Protein AF-A0A0M3JYK1-F1 (afdb_monomer_lite)

Structure (mmCIF, N/CA/C/O backbone):
data_AF-A0A0M3JYK1-F1
#
_entry.id   AF-A0A0M3JYK1-F1
#
loop_
_atom_site.group_PDB
_atom_site.id
_atom_site.type_symbol
_atom_site.label_atom_id
_atom_site.label_alt_id
_atom_site.label_comp_id
_atom_site.label_asym_id
_atom_site.label_entity_id
_atom_site.label_seq_id
_atom_site.pdbx_PDB_ins_code
_atom_site.Cartn_x
_atom_site.Cartn_y
_atom_site.Cartn_z
_atom_site.occupancy
_atom_site.B_iso_or_equiv
_atom_site.auth_seq_id
_atom_site.auth_comp_id
_atom_site.auth_asym_id
_atom_site.auth_atom_id
_atom_site.pdbx_PDB_model_num
ATOM 1 N N . MET A 1 1 ? -0.630 -20.625 -9.004 1.00 34.38 1 MET A N 1
ATOM 2 C CA . MET A 1 1 ? 0.146 -19.934 -7.955 1.00 34.38 1 MET A CA 1
ATOM 3 C C . MET A 1 1 ? 0.781 -18.735 -8.624 1.00 34.38 1 MET A C 1
ATOM 5 O O . MET A 1 1 ? 1.667 -18.933 -9.446 1.00 34.38 1 MET A O 1
ATOM 9 N N . GLU A 1 2 ? 0.257 -17.533 -8.390 1.00 36.56 2 GLU A N 1
ATOM 10 C CA . GLU A 1 2 ? 0.902 -16.309 -8.872 1.00 36.56 2 GLU A CA 1
ATOM 11 C C . GLU A 1 2 ? 2.259 -16.196 -8.178 1.00 36.56 2 GLU A C 1
ATOM 13 O O . GLU A 1 2 ? 2.347 -16.191 -6.949 1.00 36.56 2 GLU A O 1
ATOM 18 N N . LYS A 1 3 ? 3.332 -16.208 -8.973 1.00 37.03 3 LYS A N 1
ATOM 19 C CA . LYS A 1 3 ? 4.669 -15.880 -8.491 1.00 37.03 3 LYS A CA 1
ATOM 20 C C . LYS A 1 3 ? 4.604 -14.430 -8.027 1.00 37.03 3 LYS A C 1
ATOM 22 O O . LYS A 1 3 ? 4.491 -13.536 -8.859 1.00 37.03 3 LYS A O 1
ATOM 27 N N . ILE A 1 4 ? 4.671 -14.204 -6.719 1.00 50.03 4 ILE A N 1
ATOM 28 C CA . ILE A 1 4 ? 5.009 -12.884 -6.194 1.00 50.03 4 ILE A CA 1
ATOM 29 C C . ILE A 1 4 ? 6.434 -12.642 -6.682 1.00 50.03 4 ILE A C 1
ATOM 31 O O . ILE A 1 4 ? 7.362 -13.317 -6.241 1.00 50.03 4 ILE A O 1
ATOM 35 N N . GLN A 1 5 ? 6.577 -11.781 -7.683 1.00 49.81 5 GLN A N 1
ATOM 36 C CA . GLN A 1 5 ? 7.872 -11.353 -8.176 1.00 49.81 5 GLN A CA 1
ATOM 37 C C . GLN A 1 5 ? 8.538 -10.625 -7.006 1.00 49.81 5 GLN A C 1
ATOM 39 O O . GLN A 1 5 ? 8.080 -9.564 -6.578 1.00 4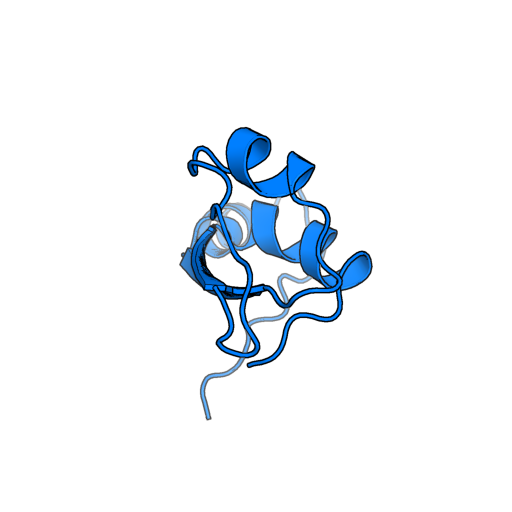9.81 5 GLN A O 1
ATOM 44 N N . GLU A 1 6 ? 9.534 -11.259 -6.391 1.00 54.97 6 GLU A N 1
ATOM 45 C CA . GLU A 1 6 ? 10.400 -10.568 -5.447 1.00 54.97 6 GLU A CA 1
ATOM 46 C C . GLU A 1 6 ? 11.145 -9.522 -6.272 1.00 54.97 6 GLU A C 1
ATOM 48 O O . GLU A 1 6 ? 11.970 -9.870 -7.108 1.00 54.97 6 GLU A O 1
ATOM 53 N N . VAL A 1 7 ? 10.742 -8.256 -6.130 1.00 55.44 7 VAL A N 1
ATOM 54 C CA . VAL A 1 7 ? 11.434 -7.117 -6.743 1.00 55.44 7 VAL A CA 1
ATOM 55 C C . VAL A 1 7 ? 12.809 -7.069 -6.093 1.00 55.44 7 VAL A C 1
ATOM 57 O O . VAL A 1 7 ? 12.943 -6.647 -4.939 1.00 55.44 7 VAL A O 1
ATOM 60 N N . ASP A 1 8 ? 13.798 -7.621 -6.784 1.00 59.06 8 ASP A N 1
ATOM 61 C CA . ASP A 1 8 ? 15.127 -7.869 -6.246 1.00 59.06 8 ASP A CA 1
ATOM 62 C C . ASP A 1 8 ? 15.993 -6.613 -6.405 1.00 59.06 8 ASP A C 1
ATOM 64 O O . ASP A 1 8 ? 16.770 -6.460 -7.333 1.00 59.06 8 ASP A O 1
ATOM 68 N N . GLN A 1 9 ? 15.823 -5.696 -5.450 1.00 63.84 9 GLN A N 1
ATOM 69 C CA . GLN A 1 9 ? 16.829 -4.772 -4.903 1.00 63.84 9 GLN A CA 1
ATOM 70 C C . GLN A 1 9 ? 17.630 -3.832 -5.831 1.00 63.84 9 GLN A C 1
ATOM 72 O O . GLN A 1 9 ? 18.472 -3.096 -5.307 1.00 63.84 9 GLN A O 1
ATOM 77 N N . ASN A 1 10 ? 17.399 -3.752 -7.144 1.00 71.94 10 ASN A N 1
ATOM 78 C CA . ASN A 1 10 ? 18.131 -2.806 -7.988 1.00 71.94 10 ASN A CA 1
ATOM 79 C C . ASN A 1 10 ? 17.338 -1.517 -8.239 1.00 71.94 10 ASN A C 1
ATOM 81 O O . ASN A 1 10 ? 16.538 -1.411 -9.161 1.00 71.94 10 ASN A O 1
ATOM 85 N N . TYR A 1 11 ? 17.629 -0.486 -7.441 1.00 76.19 11 TYR A N 1
ATOM 86 C CA . TYR A 1 11 ? 16.993 0.836 -7.544 1.00 76.19 11 TYR A CA 1
ATOM 87 C C . TYR A 1 11 ? 17.077 1.473 -8.945 1.00 76.19 11 TYR A C 1
ATOM 89 O O . TYR A 1 11 ? 16.250 2.318 -9.276 1.00 76.19 11 TYR A O 1
ATOM 97 N N . TYR A 1 12 ? 18.074 1.102 -9.754 1.00 85.19 12 TYR A N 1
ATOM 98 C CA . TYR A 1 12 ? 18.285 1.662 -11.091 1.00 85.19 12 TYR A CA 1
ATOM 99 C C . TYR A 1 12 ? 17.780 0.768 -12.224 1.00 85.19 12 TYR A C 1
ATOM 101 O O . TYR A 1 12 ? 17.880 1.163 -13.387 1.00 85.19 12 TYR A O 1
ATOM 109 N N . ASP A 1 13 ? 17.262 -0.419 -11.914 1.00 88.12 13 ASP A N 1
ATOM 110 C CA . ASP A 1 13 ? 16.671 -1.286 -12.922 1.00 88.12 13 ASP A CA 1
ATOM 111 C C . ASP A 1 13 ? 15.276 -0.764 -13.294 1.00 88.12 13 ASP A C 1
ATOM 113 O O . ASP A 1 13 ? 14.387 -0.607 -12.453 1.00 88.12 13 ASP A O 1
ATOM 117 N N . LEU A 1 14 ? 15.099 -0.433 -14.573 1.00 88.25 14 LEU A N 1
ATOM 118 C CA . LEU A 1 14 ? 13.845 0.120 -15.074 1.00 88.25 14 LEU A CA 1
ATOM 119 C C . LEU A 1 14 ? 12.722 -0.916 -15.045 1.00 88.25 14 LEU A C 1
ATOM 121 O O . LEU A 1 14 ? 11.574 -0.534 -14.813 1.00 88.25 14 LEU A O 1
ATOM 125 N N . ASP A 1 15 ? 13.034 -2.197 -15.238 1.00 88.00 15 ASP A N 1
ATOM 126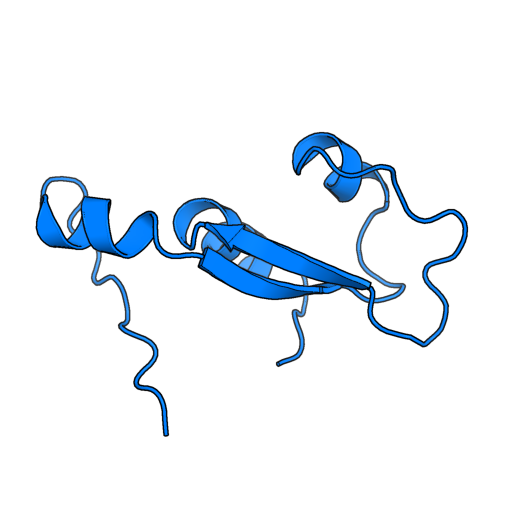 C CA . ASP A 1 15 ? 12.044 -3.266 -15.185 1.00 88.00 15 ASP A CA 1
ATOM 127 C C . ASP A 1 15 ? 11.549 -3.455 -13.745 1.00 88.00 15 ASP A C 1
ATOM 129 O O . ASP A 1 15 ? 10.343 -3.594 -13.533 1.00 88.00 15 ASP A O 1
ATOM 133 N N . ASP A 1 16 ? 12.431 -3.338 -12.745 1.00 83.75 16 ASP A N 1
ATOM 134 C CA . ASP A 1 16 ? 12.045 -3.358 -11.326 1.00 83.75 16 ASP A CA 1
ATOM 135 C C . ASP A 1 16 ? 11.223 -2.126 -10.935 1.00 83.75 16 ASP A C 1
ATOM 137 O O . ASP A 1 16 ? 10.218 -2.242 -10.224 1.00 83.75 16 ASP A O 1
ATOM 141 N N . ILE A 1 17 ? 11.598 -0.937 -11.426 1.00 84.88 17 ILE A N 1
ATOM 142 C CA . ILE A 1 17 ? 10.817 0.288 -11.211 1.00 84.88 17 ILE A CA 1
ATOM 143 C C . ILE A 1 17 ? 9.415 0.111 -11.792 1.00 84.88 17 ILE A C 1
ATOM 145 O O . ILE A 1 17 ? 8.434 0.378 -11.096 1.00 84.88 17 ILE A O 1
ATOM 149 N N . ILE A 1 18 ? 9.297 -0.373 -13.030 1.00 87.88 18 ILE A N 1
ATOM 150 C CA . ILE A 1 18 ? 8.003 -0.606 -13.678 1.00 87.88 18 ILE A CA 1
ATOM 151 C C . ILE A 1 18 ? 7.214 -1.669 -12.907 1.00 87.88 18 ILE A C 1
ATOM 153 O O . ILE A 1 18 ? 6.053 -1.431 -12.570 1.00 87.88 18 ILE A O 1
ATOM 157 N N . ALA A 1 19 ? 7.830 -2.795 -12.544 1.00 85.75 19 ALA A N 1
ATOM 158 C CA . ALA A 1 19 ? 7.183 -3.844 -11.762 1.00 85.75 19 ALA A CA 1
ATOM 159 C C . ALA A 1 19 ? 6.654 -3.313 -10.418 1.00 85.75 19 ALA A C 1
ATOM 161 O O . ALA A 1 19 ? 5.533 -3.650 -10.027 1.00 85.75 19 ALA A O 1
ATOM 162 N N . SER A 1 20 ? 7.393 -2.411 -9.758 1.00 84.31 20 SER A N 1
ATOM 163 C CA . SER A 1 20 ? 7.003 -1.786 -8.486 1.00 84.31 20 SER A CA 1
ATOM 164 C C . SER A 1 20 ? 5.746 -0.906 -8.577 1.00 84.31 20 SER A C 1
ATOM 166 O O . SER A 1 20 ? 5.100 -0.648 -7.556 1.00 84.31 20 SER A O 1
ATOM 168 N N . THR A 1 21 ? 5.364 -0.474 -9.785 1.00 86.44 21 THR A N 1
ATOM 169 C CA . THR A 1 21 ? 4.121 0.279 -10.022 1.00 86.44 21 THR A CA 1
ATOM 170 C C . THR A 1 21 ? 2.879 -0.607 -10.092 1.00 86.44 21 THR A C 1
ATOM 172 O O . THR A 1 21 ? 1.765 -0.092 -10.007 1.00 86.44 21 THR A O 1
ATOM 175 N N . SER A 1 22 ? 3.044 -1.929 -10.203 1.00 88.06 22 SER A N 1
ATOM 176 C CA . SER A 1 22 ? 1.924 -2.871 -10.251 1.00 88.06 22 SER A CA 1
ATOM 177 C C . SER A 1 22 ? 1.114 -2.816 -8.958 1.00 88.06 22 SER A C 1
ATOM 179 O O . SER A 1 22 ? 1.674 -2.852 -7.859 1.00 88.06 22 SER A O 1
ATOM 181 N N . ASN A 1 23 ? -0.210 -2.752 -9.086 1.00 89.19 23 ASN A N 1
ATOM 182 C CA . ASN A 1 23 ? -1.103 -2.747 -7.935 1.00 89.19 23 ASN A CA 1
ATOM 183 C C . ASN A 1 23 ? -1.230 -4.148 -7.335 1.00 89.19 23 ASN A C 1
ATOM 185 O O . ASN A 1 23 ? -1.410 -5.132 -8.051 1.00 89.19 23 ASN A O 1
ATOM 189 N N . ILE A 1 24 ? -1.198 -4.215 -6.007 1.00 86.44 24 ILE A N 1
ATOM 190 C CA . ILE A 1 24 ? -1.497 -5.414 -5.233 1.00 86.44 24 ILE A CA 1
ATOM 191 C C . ILE A 1 24 ? -2.624 -5.140 -4.241 1.00 86.44 24 ILE A C 1
ATOM 193 O O . ILE A 1 24 ? -2.772 -4.030 -3.722 1.00 86.44 24 ILE A O 1
ATOM 197 N N . GLN A 1 25 ? -3.418 -6.171 -3.962 1.00 87.00 25 GLN A N 1
ATOM 198 C CA . GLN A 1 25 ? -4.457 -6.100 -2.943 1.00 87.00 25 GLN A CA 1
ATOM 199 C C . GLN A 1 25 ? -3.833 -6.250 -1.549 1.00 87.00 25 GLN A C 1
ATOM 201 O O . GLN A 1 25 ? -3.098 -7.197 -1.276 1.00 87.00 25 GLN A O 1
ATOM 206 N N . MET A 1 26 ? -4.154 -5.323 -0.651 1.00 85.06 26 MET A N 1
ATOM 207 C CA . MET A 1 26 ? -3.763 -5.346 0.754 1.00 85.06 26 MET A CA 1
ATOM 208 C C . MET A 1 26 ? -4.986 -5.369 1.660 1.00 85.06 26 MET A C 1
ATOM 210 O O . MET A 1 26 ? -5.929 -4.606 1.458 1.00 85.06 26 MET A O 1
ATOM 214 N N . SER A 1 27 ? -4.929 -6.197 2.703 1.00 85.12 27 SER A N 1
ATOM 215 C CA . SER A 1 27 ? -5.959 -6.288 3.738 1.00 85.12 27 SER A CA 1
ATOM 216 C C . SER A 1 27 ? -5.454 -5.718 5.065 1.00 85.12 27 SER A C 1
ATOM 218 O O . SER A 1 27 ? -4.503 -6.235 5.654 1.00 85.12 27 SER A O 1
ATOM 220 N N . PHE A 1 28 ? -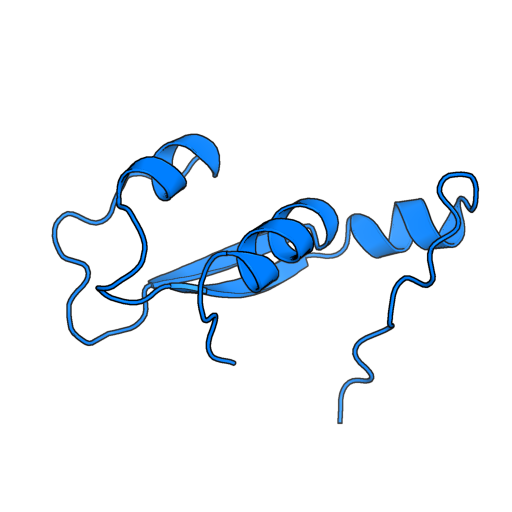6.129 -4.692 5.573 1.00 82.75 28 PHE A N 1
ATOM 221 C CA .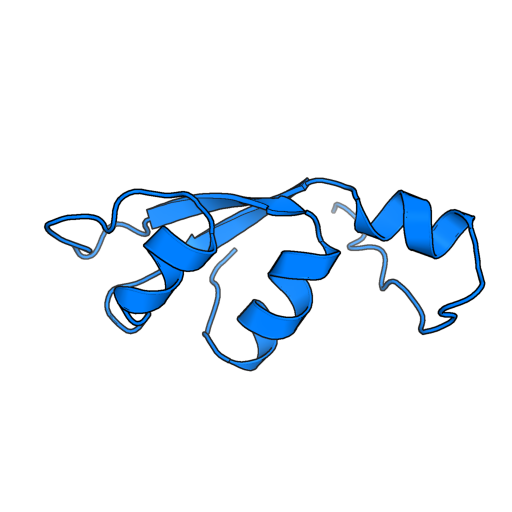 PHE A 1 28 ? -5.898 -4.110 6.894 1.00 82.75 28 PHE A CA 1
ATOM 222 C C . PHE A 1 28 ? -6.892 -4.653 7.918 1.00 82.75 28 PHE A C 1
ATOM 224 O O . PHE A 1 28 ? -8.042 -4.955 7.595 1.00 82.75 28 PHE A O 1
ATOM 231 N N . ASN A 1 29 ? -6.459 -4.768 9.171 1.00 79.81 29 ASN A N 1
ATOM 232 C CA . ASN A 1 29 ? -7.270 -5.289 10.270 1.00 79.81 29 ASN A CA 1
ATOM 233 C C . ASN A 1 29 ? -7.384 -4.253 11.399 1.00 79.81 29 ASN A C 1
ATOM 235 O O . ASN A 1 29 ? -6.825 -3.161 11.323 1.00 79.81 29 ASN A O 1
ATOM 239 N N . ARG A 1 30 ? -8.106 -4.596 12.471 1.00 78.38 30 ARG A N 1
ATOM 240 C CA . ARG A 1 30 ? -8.337 -3.699 13.618 1.00 78.38 30 ARG A CA 1
ATOM 241 C C . ARG A 1 30 ? -7.064 -3.214 14.331 1.00 78.38 30 ARG A C 1
ATOM 243 O O . ARG A 1 30 ? -7.136 -2.267 15.103 1.00 78.38 30 ARG A O 1
ATOM 250 N N . HIS A 1 31 ? -5.926 -3.873 14.110 1.00 79.31 31 HIS A N 1
ATOM 251 C CA . HIS A 1 31 ? -4.626 -3.513 14.678 1.00 79.31 31 HIS A CA 1
ATOM 252 C C . HIS A 1 31 ? -3.843 -2.528 13.794 1.00 79.31 31 HIS A C 1
ATOM 254 O O . HIS A 1 31 ? -2.807 -2.016 14.213 1.00 79.31 31 HIS A O 1
ATOM 260 N N . THR A 1 32 ? -4.321 -2.235 12.581 1.00 82.62 32 THR A N 1
ATOM 261 C CA . THR A 1 32 ? -3.756 -1.188 11.728 1.00 82.62 32 THR A CA 1
ATOM 262 C C . THR A 1 32 ? -4.146 0.194 12.261 1.00 82.62 32 THR A C 1
ATOM 264 O O . THR A 1 32 ? -5.315 0.453 12.546 1.00 82.62 32 THR A O 1
ATOM 267 N N . SER A 1 33 ? -3.172 1.105 12.366 1.00 85.00 33 SER A N 1
ATOM 268 C CA . SER A 1 33 ? -3.443 2.493 12.766 1.00 85.00 33 SER A CA 1
ATOM 269 C C . SER A 1 33 ? -4.371 3.179 11.763 1.00 85.00 33 SER A C 1
ATOM 271 O O . SER A 1 33 ? -4.125 3.135 10.559 1.00 85.00 33 SER A O 1
ATOM 273 N N . LYS A 1 34 ? -5.400 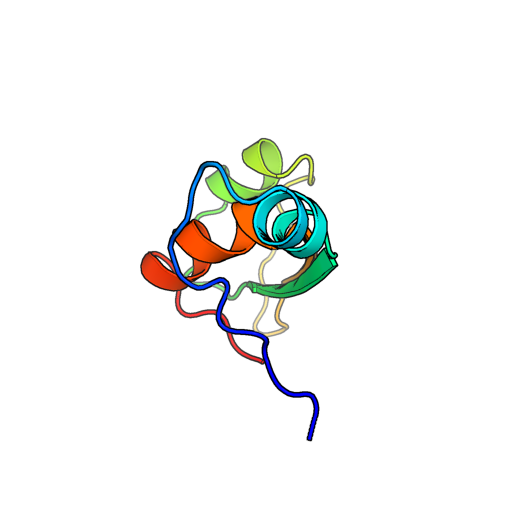3.882 12.255 1.00 83.94 34 LYS A N 1
ATOM 274 C CA . LYS A 1 34 ? -6.326 4.659 11.410 1.00 83.94 34 LYS A CA 1
ATOM 275 C C . LYS A 1 34 ? -5.648 5.816 10.671 1.00 83.94 34 LYS A C 1
ATOM 277 O O . LYS A 1 34 ? -6.168 6.288 9.665 1.00 83.94 34 LYS A O 1
ATOM 282 N N . GLU A 1 35 ? -4.486 6.249 11.143 1.00 86.38 35 GLU A N 1
ATOM 283 C CA . GLU A 1 35 ? -3.706 7.330 10.537 1.00 86.38 35 GLU A CA 1
ATOM 284 C C . GLU A 1 35 ? -3.107 6.935 9.183 1.00 86.38 35 GLU A C 1
ATOM 286 O O . GLU A 1 35 ? -2.749 7.812 8.401 1.00 86.38 35 GLU A O 1
ATOM 291 N N . ILE A 1 36 ? -3.028 5.633 8.868 1.00 84.94 36 ILE A N 1
ATOM 292 C CA . ILE A 1 36 ? -2.479 5.190 7.585 1.00 84.94 36 ILE A CA 1
ATOM 293 C C . ILE A 1 36 ? -3.431 5.463 6.421 1.00 84.94 36 ILE A C 1
ATOM 295 O O . ILE A 1 36 ? -2.977 5.774 5.328 1.00 84.94 36 ILE A O 1
ATOM 299 N N . PHE A 1 37 ? -4.748 5.391 6.627 1.00 85.88 37 PHE A N 1
ATOM 300 C CA . PHE A 1 37 ? -5.701 5.493 5.518 1.00 85.88 37 PHE A CA 1
ATOM 301 C C . PHE A 1 37 ? -5.637 6.851 4.808 1.00 85.88 37 PHE A C 1
ATOM 303 O O . PHE A 1 37 ? -5.519 6.837 3.583 1.00 85.88 37 PHE A O 1
ATOM 310 N N . PRO A 1 38 ? -5.596 8.003 5.512 1.00 86.88 38 PRO A N 1
ATOM 311 C CA . PRO A 1 38 ? -5.408 9.294 4.854 1.00 86.88 38 PRO A CA 1
ATOM 312 C C . PRO A 1 38 ? -4.087 9.398 4.084 1.00 86.88 38 PRO A C 1
ATOM 314 O O . PRO A 1 38 ? -4.064 9.990 3.010 1.00 86.88 38 PRO A O 1
ATOM 317 N N . LEU A 1 39 ? -3.005 8.789 4.591 1.00 85.62 39 LEU A N 1
ATOM 318 C CA . LEU A 1 39 ? -1.704 8.750 3.903 1.00 85.62 39 LEU A CA 1
ATOM 319 C C . LEU A 1 39 ? -1.757 7.932 2.607 1.00 85.62 39 LEU A C 1
ATOM 321 O O . LEU A 1 39 ? -0.999 8.192 1.679 1.00 85.62 39 LEU A O 1
ATOM 325 N N . LEU A 1 40 ? -2.677 6.971 2.539 1.00 86.69 40 LEU A N 1
ATOM 326 C CA . LEU A 1 40 ? -2.964 6.168 1.354 1.00 86.69 40 LEU A CA 1
ATOM 327 C C . LEU A 1 40 ? -4.023 6.810 0.441 1.00 86.69 40 LEU A C 1
ATOM 329 O O . LEU A 1 40 ? -4.422 6.199 -0.545 1.00 86.69 40 LEU A O 1
ATOM 333 N N . GLY A 1 41 ? -4.512 8.011 0.768 1.00 86.69 41 GLY A N 1
ATOM 334 C CA . GLY A 1 41 ? -5.579 8.685 0.023 1.00 86.69 41 GLY A CA 1
ATOM 335 C C . GLY A 1 41 ? -6.985 8.132 0.284 1.00 86.69 41 GLY A C 1
ATOM 336 O O . GLY A 1 41 ? -7.931 8.511 -0.403 1.00 86.69 41 GLY A O 1
ATOM 337 N N . TYR A 1 42 ? -7.152 7.264 1.285 1.00 84.00 42 TYR A N 1
ATOM 338 C CA . TYR A 1 42 ? -8.442 6.698 1.671 1.00 84.00 42 TYR A CA 1
ATOM 339 C C . TYR A 1 42 ? -9.011 7.406 2.902 1.00 84.00 42 TYR A C 1
ATOM 341 O O . TYR A 1 42 ? -8.305 7.740 3.856 1.00 84.00 42 TYR A O 1
ATOM 349 N N . LYS A 1 43 ? -10.336 7.583 2.941 1.00 82.56 43 LYS A N 1
ATOM 350 C CA . LYS A 1 43 ? -11.008 7.977 4.183 1.00 82.56 43 LYS A CA 1
ATOM 351 C C . LYS A 1 43 ? -10.820 6.852 5.203 1.00 82.56 43 LYS A C 1
ATOM 353 O O . LYS A 1 43 ? -11.111 5.696 4.900 1.00 82.56 43 LYS A O 1
ATOM 358 N N . ALA A 1 44 ? -10.359 7.188 6.408 1.00 77.94 44 ALA A N 1
ATOM 359 C CA . ALA A 1 44 ? -10.245 6.206 7.478 1.00 77.94 44 ALA A CA 1
ATOM 360 C C . ALA A 1 44 ? -11.620 5.564 7.747 1.00 77.94 44 ALA A C 1
ATOM 362 O O . ALA A 1 44 ? -12.589 6.296 7.980 1.00 77.94 44 ALA A O 1
ATOM 363 N N . PRO A 1 45 ? -11.735 4.224 7.710 1.00 75.50 45 PRO A N 1
ATOM 364 C CA . PRO A 1 45 ? -12.988 3.552 8.009 1.00 75.50 45 PRO A CA 1
ATOM 365 C C . PRO A 1 45 ? -13.430 3.880 9.440 1.00 75.50 45 PRO A C 1
ATOM 367 O O . PRO A 1 45 ? -12.651 3.803 10.397 1.00 75.50 45 PRO A O 1
ATOM 370 N N . GLU A 1 46 ? -14.703 4.255 9.586 1.00 72.94 46 GLU A N 1
ATOM 371 C CA . GLU A 1 46 ? -15.293 4.635 10.877 1.00 72.94 46 GLU A CA 1
ATOM 372 C C . GLU A 1 46 ? -15.181 3.474 11.876 1.00 72.94 46 GLU A C 1
ATOM 374 O O . GLU A 1 46 ? -14.754 3.658 13.022 1.00 72.94 46 GLU A O 1
ATOM 379 N N . THR A 1 47 ? -15.405 2.251 11.388 1.00 65.38 47 THR A N 1
ATOM 380 C CA . THR A 1 47 ? -15.149 0.997 12.097 1.00 65.38 47 THR A CA 1
ATOM 381 C C . THR A 1 47 ? -14.313 0.055 11.231 1.00 65.38 47 THR A C 1
ATOM 383 O O . THR A 1 47 ? -14.755 -0.415 10.186 1.00 65.38 47 THR A O 1
ATOM 386 N N . ILE A 1 48 ? -13.099 -0.273 11.683 1.00 62.81 48 ILE A N 1
ATOM 387 C CA . ILE A 1 48 ? -12.419 -1.488 11.220 1.00 62.81 48 ILE A CA 1
ATOM 388 C C . ILE A 1 48 ? -13.022 -2.617 12.051 1.00 62.81 48 ILE A C 1
ATOM 390 O O . ILE A 1 48 ? -12.534 -2.946 13.132 1.00 62.81 48 ILE A O 1
ATOM 394 N N . SER A 1 49 ? -14.185 -3.102 11.617 1.00 57.53 49 SER A N 1
ATOM 395 C CA . SER A 1 49 ? -14.797 -4.294 12.213 1.00 57.53 49 SER A CA 1
ATOM 396 C C . SER A 1 49 ? -13.896 -5.519 11.980 1.00 57.53 49 SER A C 1
ATOM 398 O O . SER A 1 49 ? -12.869 -5.427 11.313 1.00 57.53 49 SER A O 1
ATOM 400 N N . GLU A 1 50 ? -14.266 -6.692 12.496 1.00 53.19 50 GLU A N 1
ATOM 401 C CA . GLU A 1 50 ? -13.551 -7.954 12.216 1.00 53.19 50 GLU A CA 1
ATOM 402 C C . GLU A 1 50 ? -13.385 -8.252 10.710 1.00 53.19 50 GLU A C 1
ATOM 404 O O . GLU A 1 50 ? -12.560 -9.080 10.328 1.00 53.19 50 GLU A O 1
ATOM 409 N N . ARG A 1 51 ? -14.132 -7.551 9.846 1.00 57.88 51 ARG A N 1
ATOM 410 C CA . ARG A 1 51 ? -13.967 -7.577 8.394 1.00 57.88 51 ARG A CA 1
ATOM 411 C C . ARG A 1 51 ? -12.757 -6.741 7.985 1.00 57.88 51 ARG A C 1
ATOM 413 O O . ARG A 1 51 ? -12.705 -5.535 8.224 1.00 57.88 51 ARG A O 1
ATOM 420 N N . THR A 1 52 ? -11.802 -7.400 7.343 1.00 72.62 52 THR A N 1
ATOM 421 C CA . THR A 1 52 ? -10.612 -6.776 6.770 1.00 72.62 52 THR A CA 1
ATOM 422 C C . THR A 1 52 ? -10.987 -5.653 5.801 1.00 72.62 52 THR A C 1
ATOM 424 O O . THR A 1 52 ? -11.852 -5.815 4.940 1.00 72.62 52 THR A O 1
ATOM 427 N N . PHE A 1 53 ? -10.339 -4.495 5.940 1.00 78.69 53 PHE A N 1
ATOM 428 C CA . PHE A 1 53 ? -10.457 -3.401 4.980 1.00 78.69 53 PHE A CA 1
ATOM 429 C C . PHE A 1 53 ? -9.469 -3.645 3.843 1.00 78.69 53 PHE A C 1
ATOM 431 O O . PHE A 1 53 ? -8.260 -3.673 4.074 1.00 78.69 53 PHE A O 1
ATOM 438 N N . LYS A 1 54 ? -9.987 -3.854 2.633 1.00 84.94 54 LYS A N 1
ATOM 439 C CA . LYS A 1 54 ? -9.185 -4.177 1.453 1.00 84.94 54 LYS A CA 1
ATOM 440 C C . LYS A 1 54 ? -8.966 -2.945 0.586 1.00 84.94 54 LYS A C 1
ATOM 442 O O . LYS A 1 54 ? -9.920 -2.223 0.308 1.00 84.94 54 LYS A O 1
ATOM 447 N N . VAL A 1 55 ? -7.735 -2.744 0.132 1.00 86.06 55 VAL A N 1
ATOM 448 C CA . VAL A 1 55 ? -7.371 -1.700 -0.837 1.00 86.06 55 VAL A CA 1
ATOM 449 C C . VAL A 1 55 ? -6.426 -2.245 -1.888 1.00 86.06 55 VAL A C 1
ATOM 451 O O . VAL A 1 55 ? -5.681 -3.185 -1.623 1.00 86.06 55 VAL A O 1
ATOM 454 N N . GLU A 1 56 ? -6.426 -1.620 -3.057 1.00 89.62 56 GLU A N 1
ATOM 455 C CA . GLU A 1 56 ? -5.381 -1.812 -4.057 1.00 89.62 56 GLU A CA 1
ATOM 456 C C . GLU A 1 56 ? -4.365 -0.678 -3.943 1.00 89.62 56 GLU A C 1
ATOM 458 O O . GLU A 1 56 ? -4.732 0.500 -3.877 1.00 89.62 56 GLU A O 1
ATOM 463 N N . LEU A 1 57 ? -3.089 -1.049 -3.861 1.00 88.94 57 LEU A N 1
ATOM 464 C CA . LEU A 1 57 ? -1.968 -0.125 -3.729 1.00 88.94 57 LEU A CA 1
ATOM 465 C C . LEU A 1 57 ? -0.819 -0.570 -4.636 1.00 88.94 57 LEU A C 1
ATOM 467 O O . LEU A 1 57 ? -0.587 -1.776 -4.746 1.00 88.94 57 LEU A O 1
ATOM 471 N N . PRO A 1 58 ? -0.048 0.366 -5.210 1.00 89.88 58 PRO A N 1
ATOM 472 C CA . PRO A 1 58 ? 1.195 0.032 -5.889 1.00 89.88 58 PRO A CA 1
ATOM 473 C C . PRO A 1 58 ? 2.152 -0.731 -4.970 1.00 89.88 58 PRO A C 1
ATOM 475 O O . PRO A 1 58 ? 2.261 -0.431 -3.773 1.00 89.88 58 PRO A O 1
ATOM 478 N N . LEU A 1 59 ? 2.892 -1.686 -5.530 1.00 86.38 59 LEU A N 1
ATOM 479 C CA . LEU A 1 59 ? 3.809 -2.547 -4.786 1.00 86.38 59 LEU A CA 1
ATOM 480 C C . LEU A 1 59 ? 4.851 -1.750 -3.982 1.00 86.38 59 LEU A C 1
ATOM 482 O O . LEU A 1 59 ? 5.133 -2.107 -2.836 1.00 86.38 59 LEU A O 1
ATOM 486 N N . PHE A 1 60 ? 5.350 -0.632 -4.520 1.00 85.12 60 PHE A N 1
ATOM 487 C CA . PHE A 1 60 ? 6.300 0.236 -3.809 1.00 85.12 60 PHE A CA 1
ATOM 488 C C . PHE A 1 60 ? 5.722 0.851 -2.520 1.00 85.12 60 PHE A C 1
ATOM 490 O O . PHE A 1 60 ? 6.456 1.076 -1.560 1.00 85.12 60 PHE A O 1
ATOM 497 N N . MET A 1 61 ? 4.408 1.103 -2.461 1.00 87.44 61 MET A N 1
ATOM 498 C CA . MET A 1 61 ? 3.736 1.567 -1.240 1.00 87.44 61 MET A CA 1
ATOM 499 C C . MET A 1 61 ? 3.435 0.406 -0.295 1.00 87.44 61 MET A C 1
ATOM 501 O O . MET A 1 61 ? 3.518 0.550 0.923 1.00 87.44 61 MET A O 1
ATOM 505 N N . ALA A 1 62 ? 3.092 -0.756 -0.846 1.00 86.88 62 ALA A N 1
ATOM 506 C CA . ALA A 1 62 ? 2.706 -1.927 -0.075 1.00 86.88 62 ALA A CA 1
ATOM 507 C C . ALA A 1 62 ? 3.879 -2.579 0.678 1.00 86.88 62 ALA A C 1
ATOM 509 O O . ALA A 1 62 ? 3.705 -3.064 1.800 1.00 86.88 62 ALA A O 1
ATOM 510 N N . GLN A 1 63 ? 5.081 -2.577 0.096 1.00 83.12 63 GLN A N 1
ATOM 511 C CA . GLN A 1 63 ? 6.267 -3.220 0.672 1.00 83.12 63 GLN A CA 1
ATOM 512 C C . GLN A 1 63 ? 6.635 -2.696 2.079 1.00 83.12 63 GLN A C 1
ATOM 514 O O . GLN A 1 63 ? 6.715 -3.518 3.000 1.00 83.12 63 GLN A O 1
ATOM 519 N N . PRO A 1 64 ? 6.793 -1.374 2.316 1.00 83.62 64 PRO A N 1
ATOM 520 C CA . PRO A 1 64 ? 7.062 -0.847 3.659 1.00 83.62 64 PRO A CA 1
ATOM 521 C C . PRO A 1 64 ? 5.930 -1.127 4.656 1.00 83.62 64 PRO A C 1
ATOM 523 O O . PRO A 1 64 ? 6.170 -1.366 5.840 1.00 83.62 64 PRO A O 1
ATOM 526 N N . LEU A 1 65 ? 4.677 -1.127 4.187 1.00 83.31 65 LEU A N 1
ATOM 527 C CA . LEU A 1 65 ? 3.509 -1.379 5.033 1.00 83.31 65 LEU A CA 1
ATOM 528 C C . LEU A 1 65 ? 3.454 -2.828 5.504 1.00 83.31 65 LEU A C 1
ATOM 530 O O . LEU A 1 65 ? 3.116 -3.064 6.661 1.00 83.31 65 LE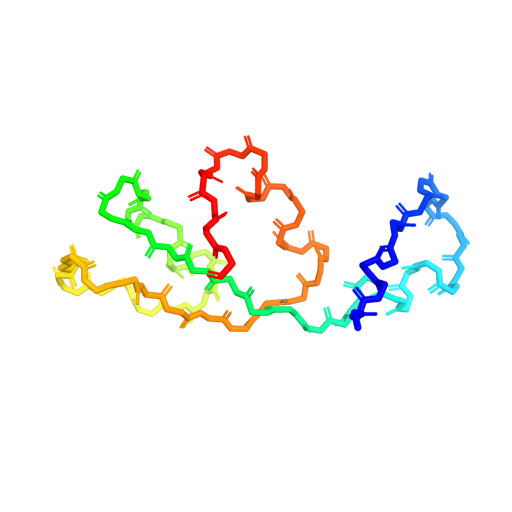U A O 1
ATOM 534 N N . ARG A 1 66 ? 3.837 -3.783 4.650 1.00 78.00 66 ARG A N 1
ATOM 535 C CA . ARG A 1 66 ? 3.913 -5.210 4.994 1.00 78.00 66 ARG A CA 1
ATOM 536 C C . ARG A 1 66 ? 4.909 -5.495 6.118 1.00 78.00 66 ARG A C 1
ATOM 538 O O . ARG A 1 66 ? 4.696 -6.409 6.902 1.00 78.00 66 ARG A O 1
ATOM 545 N N . GLN A 1 67 ? 5.991 -4.722 6.208 1.00 75.50 67 GLN A N 1
ATOM 546 C CA . GLN A 1 67 ? 6.970 -4.858 7.293 1.00 75.50 67 GLN A CA 1
ATOM 547 C C . GLN A 1 67 ? 6.431 -4.332 8.631 1.00 75.50 67 GLN A C 1
ATOM 549 O O . GLN A 1 67 ? 6.815 -4.824 9.689 1.00 75.50 67 GLN A O 1
ATOM 554 N N . ARG A 1 68 ? 5.547 -3.327 8.589 1.00 75.69 68 ARG A N 1
ATOM 555 C CA . ARG A 1 68 ? 5.043 -2.621 9.776 1.00 75.69 68 ARG A CA 1
ATOM 556 C C . ARG A 1 68 ? 3.698 -3.139 10.281 1.00 75.69 68 ARG A C 1
ATOM 558 O O . ARG A 1 68 ? 3.422 -3.044 11.474 1.00 75.69 68 ARG A O 1
ATOM 565 N N . TYR A 1 69 ? 2.864 -3.671 9.394 1.00 73.19 69 TYR A N 1
ATOM 566 C CA . TYR A 1 69 ? 1.546 -4.202 9.714 1.00 73.19 69 TYR A CA 1
ATOM 567 C C . TYR A 1 69 ? 1.445 -5.650 9.227 1.00 73.19 69 TYR A C 1
ATOM 569 O O . TYR A 1 69 ? 1.840 -5.932 8.100 1.00 73.19 69 TYR A O 1
ATOM 577 N N . PRO A 1 70 ? 0.886 -6.577 10.024 1.00 62.66 70 PRO A N 1
ATOM 578 C CA . PRO A 1 70 ? 0.565 -7.911 9.537 1.00 62.66 70 PRO A CA 1
ATOM 579 C C . PRO A 1 70 ? -0.590 -7.808 8.530 1.00 62.66 70 PRO A C 1
ATOM 581 O O . PRO A 1 70 ? -1.756 -7.666 8.908 1.00 62.66 70 PRO A O 1
ATOM 584 N N . VAL A 1 71 ? -0.241 -7.819 7.245 1.00 60.56 71 VAL A N 1
ATOM 585 C CA . VAL A 1 71 ? -1.175 -7.824 6.113 1.00 60.56 71 VAL A CA 1
ATOM 586 C C . VAL A 1 71 ? -1.547 -9.276 5.836 1.00 60.56 71 VAL A C 1
ATOM 588 O O . VAL A 1 71 ? -0.663 -10.109 5.640 1.00 60.56 71 VAL A O 1
ATOM 591 N N . PHE A 1 72 ? -2.841 -9.588 5.844 1.00 51.06 72 PHE A N 1
ATOM 592 C CA . PHE A 1 72 ? -3.323 -10.923 5.484 1.00 51.06 72 PHE A CA 1
ATOM 593 C C . PHE A 1 72 ? -3.569 -11.005 3.967 1.00 51.06 72 PHE A C 1
ATOM 595 O O . PHE A 1 72 ? -4.029 -10.008 3.397 1.00 51.06 72 PHE A O 1
ATOM 602 N N . PRO A 1 73 ? -3.268 -12.148 3.322 1.00 50.72 73 PRO A N 1
ATOM 603 C CA . PRO A 1 73 ? -3.676 -12.401 1.940 1.00 50.72 73 PRO A CA 1
ATOM 604 C C . PRO A 1 73 ? -5.205 -12.356 1.779 1.00 50.72 73 PRO A C 1
ATOM 606 O O . PRO A 1 73 ? -5.928 -12.708 2.742 1.00 50.72 73 PRO A O 1
#

Secondary structure (DSSP, 8-state):
--------S-TT-HHHHHHHTSEEEEEE-TTS-TTHHHHTTSPPPS---SS-EEEEEEHHHHHHHHHHS--B-

pLDDT: mean 76.05, std 14.29, range [34.38, 89.88]

Sequence (73 aa):
MEKIQEVDQNYYDLDDIIASTSNIQMSFNRHTSKEIFPLLGYKAPETISERTFKVELPLFMAQPLRQRYPVFP

InterPro domains:
  IPR038437 GINS complex, subunit Psf3 superfamily [G3DSA:1.20.58.2050] (9-70)

Foldseek 3Di:
DPPPPPLPDDPPDPVSVVQQQDKDKWWDAPPDDLVVQVVVVHHRPPDRPRDTDIDIDRNVVVVVVVVVGVTDD

Organism: Anisakis simplex (NCBI:txid6269)

Radius of gyration: 13.51 Å; chains: 1; bounding box: 34×29×30 Å